Protein AF-A0A1H7EDY1-F1 (afdb_monomer_lite)

pLDDT: mean 77.26, std 12.08, range [43.06, 91.56]

Radius of gyration: 29.7 Å; chains: 1; bounding box: 74×24×70 Å

Foldseek 3Di:
DVPCVVVVVVQVVCVVVVNHDVVCVPLNVQLVVQCVVCVPPDDPVVSVVVVVVVCCCVVCVPVVVCCPDPVVVVVVVVVCCVVVVVVVVVVVVPDDPVVVVVVVVVVVVVVVVVVVVVVVVVD

Structure (mmCIF, N/CA/C/O backbone):
data_AF-A0A1H7EDY1-F1
#
_entry.id   AF-A0A1H7EDY1-F1
#
loop_
_atom_site.group_PDB
_atom_site.id
_atom_site.type_symbol
_atom_site.label_atom_id
_atom_site.label_alt_id
_atom_site.label_comp_id
_atom_site.label_asym_id
_atom_site.label_entity_id
_atom_site.label_seq_id
_atom_site.pdbx_PDB_ins_code
_atom_site.Cartn_x
_atom_site.Cartn_y
_atom_site.Cartn_z
_atom_site.occupancy
_atom_site.B_iso_or_equiv
_atom_site.auth_seq_id
_atom_site.auth_comp_id
_atom_site.auth_asym_id
_atom_site.auth_atom_id
_atom_site.pdbx_PDB_model_num
ATOM 1 N N . MET A 1 1 ? -20.477 0.457 -8.400 1.00 50.94 1 MET A N 1
ATOM 2 C CA . MET A 1 1 ? -20.439 0.224 -6.934 1.00 50.94 1 MET A CA 1
ATOM 3 C C . MET A 1 1 ? -21.813 -0.122 -6.330 1.00 50.94 1 MET A C 1
ATOM 5 O O . MET A 1 1 ? -21.904 -0.214 -5.115 1.00 50.94 1 MET A O 1
ATOM 9 N N . GLN A 1 2 ? -22.872 -0.360 -7.121 1.00 56.12 2 GLN A N 1
ATOM 10 C CA . GLN A 1 2 ? -24.215 -0.679 -6.595 1.00 56.12 2 GLN A CA 1
ATOM 11 C C . GLN A 1 2 ? -24.411 -2.164 -6.248 1.00 56.12 2 GLN A C 1
ATOM 13 O O . GLN A 1 2 ? -25.221 -2.477 -5.381 1.00 56.12 2 GLN A O 1
ATOM 18 N N . ASP A 1 3 ? -23.615 -3.063 -6.828 1.00 61.12 3 ASP A N 1
ATOM 19 C CA . ASP A 1 3 ? -23.809 -4.516 -6.694 1.00 61.12 3 ASP A CA 1
ATOM 20 C C . ASP A 1 3 ? -23.578 -5.061 -5.281 1.00 61.12 3 ASP A C 1
ATOM 22 O O . ASP A 1 3 ? -23.934 -6.194 -4.991 1.00 61.12 3 ASP A O 1
ATOM 26 N N . PHE A 1 4 ? -23.015 -4.259 -4.375 1.00 58.03 4 PHE A N 1
ATOM 27 C CA . PHE A 1 4 ? -22.802 -4.649 -2.981 1.00 58.03 4 PHE A CA 1
ATOM 28 C C . PHE A 1 4 ? -23.709 -3.896 -2.003 1.00 58.03 4 PHE A C 1
ATOM 30 O O . PHE A 1 4 ? -23.652 -4.178 -0.811 1.00 58.03 4 PHE A O 1
ATOM 37 N N . ALA A 1 5 ? -24.568 -2.978 -2.474 1.00 65.38 5 ALA A N 1
ATOM 38 C CA . ALA A 1 5 ? -25.422 -2.133 -1.628 1.00 65.38 5 ALA A CA 1
ATOM 39 C C . ALA A 1 5 ? -26.285 -2.951 -0.648 1.00 65.38 5 ALA A C 1
ATOM 41 O O . ALA A 1 5 ? -26.391 -2.603 0.527 1.00 65.38 5 ALA A O 1
ATOM 42 N N . TYR A 1 6 ? -26.820 -4.090 -1.099 1.00 63.41 6 TYR A N 1
ATOM 43 C CA . TYR A 1 6 ? -27.635 -4.982 -0.268 1.00 63.41 6 TYR A CA 1
ATOM 44 C C . TYR A 1 6 ? -26.842 -5.652 0.870 1.00 63.41 6 TYR A C 1
ATOM 46 O O . TYR A 1 6 ? -27.400 -5.955 1.919 1.00 63.41 6 TYR A O 1
ATOM 54 N N . LEU A 1 7 ? -25.528 -5.834 0.707 1.00 63.69 7 LEU A N 1
ATOM 55 C CA . LEU A 1 7 ? -24.656 -6.446 1.715 1.00 63.69 7 LEU A CA 1
ATOM 56 C C . LEU A 1 7 ? -24.230 -5.473 2.820 1.00 63.69 7 LEU A C 1
ATOM 58 O O . LEU A 1 7 ? -23.751 -5.925 3.867 1.00 63.69 7 LEU A O 1
ATOM 62 N N . PHE A 1 8 ? -24.393 -4.164 2.600 1.00 70.44 8 PHE A N 1
ATOM 63 C CA . PHE A 1 8 ? -24.038 -3.132 3.574 1.00 70.44 8 PHE A CA 1
ATOM 64 C C . PHE A 1 8 ? -25.053 -3.019 4.709 1.00 70.44 8 PHE A C 1
ATOM 66 O O . PHE A 1 8 ? -24.639 -2.744 5.831 1.00 70.44 8 PHE A O 1
ATOM 73 N N . GLY A 1 9 ? -26.343 -3.268 4.459 1.00 75.38 9 GLY A N 1
ATOM 74 C CA . GLY A 1 9 ? -27.381 -3.183 5.494 1.00 75.38 9 GLY A CA 1
ATOM 75 C C . GLY A 1 9 ? -27.132 -4.164 6.642 1.00 75.38 9 GLY A C 1
ATOM 76 O O . GLY A 1 9 ? -27.011 -3.760 7.801 1.00 75.38 9 GLY A O 1
ATOM 77 N N . ASP A 1 10 ? -26.947 -5.443 6.310 1.00 78.50 10 ASP A N 1
ATOM 78 C CA . ASP A 1 10 ? -26.647 -6.485 7.299 1.00 78.50 10 ASP A CA 1
ATOM 79 C C . ASP A 1 10 ? -25.284 -6.283 7.968 1.00 78.50 10 ASP A C 1
ATOM 81 O O . ASP A 1 10 ? -25.152 -6.493 9.176 1.00 78.50 10 ASP A O 1
ATOM 85 N N . SER A 1 11 ? -24.289 -5.816 7.205 1.00 77.56 11 SER A N 1
ATOM 86 C CA . SER A 1 11 ? -22.962 -5.472 7.726 1.00 77.56 11 SER A CA 1
ATOM 87 C C . SER A 1 11 ? -23.057 -4.379 8.786 1.00 77.56 11 SER A C 1
ATOM 89 O O . SER A 1 11 ? -22.673 -4.587 9.937 1.00 77.56 11 SER A O 1
ATOM 91 N N . ALA A 1 12 ? -23.633 -3.228 8.429 1.00 79.25 12 ALA A N 1
ATOM 92 C CA . ALA A 1 12 ? -23.774 -2.078 9.311 1.00 79.25 12 ALA A CA 1
ATOM 93 C C . ALA A 1 12 ? -24.570 -2.445 10.568 1.00 79.25 12 ALA A C 1
ATOM 95 O O . ALA A 1 12 ? -24.149 -2.141 11.684 1.00 79.25 12 ALA A O 1
ATOM 96 N N . ALA A 1 13 ? -25.665 -3.194 10.412 1.00 82.81 13 ALA A N 1
ATOM 97 C CA . ALA A 1 13 ? -26.450 -3.668 11.543 1.00 82.81 13 ALA A CA 1
ATOM 98 C C . ALA A 1 13 ? -25.670 -4.641 12.448 1.00 82.81 13 ALA A C 1
ATOM 100 O O . ALA A 1 13 ? -25.930 -4.695 13.652 1.00 82.81 13 ALA A O 1
ATOM 101 N N . ALA A 1 14 ? -24.745 -5.442 11.913 1.00 83.19 14 ALA A N 1
ATOM 102 C CA . ALA A 1 14 ? -23.893 -6.334 12.701 1.00 83.19 14 ALA A CA 1
ATOM 103 C C . ALA A 1 14 ? -22.792 -5.574 13.465 1.00 83.19 14 ALA A C 1
ATOM 105 O O . ALA A 1 14 ? -22.522 -5.904 14.626 1.00 83.19 14 ALA A O 1
ATOM 106 N N . TRP A 1 15 ? -22.220 -4.527 12.859 1.00 82.31 15 TRP A N 1
ATOM 107 C CA . TRP A 1 15 ? -21.256 -3.624 13.499 1.00 82.31 15 TRP A CA 1
ATOM 108 C C . TRP A 1 15 ? -21.886 -2.783 14.609 1.00 82.31 15 TRP A C 1
ATOM 110 O O . TRP A 1 15 ? -21.327 -2.714 15.700 1.00 82.31 15 TRP A O 1
ATOM 120 N N . LEU A 1 16 ? -23.081 -2.226 14.386 1.00 79.12 16 LEU A N 1
ATOM 121 C CA . LEU A 1 16 ? -23.822 -1.474 15.409 1.00 79.12 16 LEU A CA 1
ATOM 122 C C . LEU A 1 16 ? -24.217 -2.357 16.599 1.00 79.12 16 LEU A C 1
ATOM 124 O O . LEU A 1 16 ? -24.095 -1.953 17.752 1.00 79.12 16 LEU A O 1
ATOM 128 N N . ARG A 1 17 ? -24.614 -3.609 16.334 1.00 83.25 17 ARG A N 1
ATOM 129 C CA . ARG A 1 17 ? -24.863 -4.617 17.381 1.00 83.25 17 ARG A CA 1
ATOM 130 C C . ARG A 1 17 ? -23.581 -5.135 18.034 1.00 83.25 17 ARG A C 1
ATOM 132 O O . ARG A 1 17 ? -23.652 -5.932 18.966 1.00 83.25 17 ARG A O 1
ATOM 139 N N . GLY A 1 18 ? -22.410 -4.718 17.554 1.00 77.56 18 GLY A N 1
ATOM 140 C CA . GLY A 1 18 ? -21.141 -5.045 18.181 1.00 77.56 18 GLY A CA 1
ATOM 141 C C . GLY A 1 18 ? -20.633 -6.462 17.951 1.00 77.56 18 GLY A C 1
ATOM 142 O O . GLY A 1 18 ? -19.677 -6.869 18.608 1.00 77.56 18 GLY A O 1
ATOM 143 N N . ARG A 1 19 ? -21.272 -7.213 17.047 1.00 81.75 19 ARG A N 1
ATOM 144 C CA . ARG A 1 19 ? -20.857 -8.573 16.678 1.00 81.75 19 ARG A CA 1
ATOM 145 C C . ARG A 1 19 ? -19.697 -8.558 15.689 1.00 81.75 19 ARG A C 1
ATOM 147 O O . ARG A 1 19 ? -18.864 -9.453 15.745 1.00 81.75 19 ARG A O 1
ATOM 154 N N . GLY A 1 20 ? -19.645 -7.521 14.852 1.00 82.06 20 GLY A N 1
ATOM 155 C CA . GLY A 1 20 ? -18.738 -7.436 13.716 1.00 82.06 20 GLY A CA 1
ATOM 156 C C . GLY A 1 20 ? -19.297 -8.127 12.477 1.00 82.06 20 GLY A C 1
ATOM 157 O O . GLY A 1 20 ? -20.332 -8.793 12.520 1.00 82.06 20 GLY A O 1
ATOM 158 N N . ASP A 1 21 ? -18.605 -7.936 11.361 1.00 80.06 21 ASP A N 1
ATOM 159 C CA . ASP A 1 21 ? -18.891 -8.594 10.094 1.00 80.06 21 ASP A CA 1
ATOM 160 C C . ASP A 1 21 ? -17.691 -9.472 9.734 1.00 80.06 21 ASP A C 1
ATOM 162 O O . ASP A 1 21 ? -16.642 -8.964 9.329 1.00 80.06 21 ASP A O 1
ATOM 166 N N . ALA A 1 22 ? -17.852 -10.788 9.906 1.00 82.38 22 ALA A N 1
ATOM 167 C CA . ALA A 1 22 ? -16.804 -11.807 9.770 1.00 82.38 22 ALA A CA 1
ATOM 168 C C . ALA A 1 22 ? -16.069 -11.783 8.415 1.00 82.38 22 ALA A C 1
ATOM 170 O O . ALA A 1 22 ? -15.009 -12.391 8.260 1.00 82.38 22 ALA A O 1
ATOM 171 N N . ARG A 1 23 ? -16.611 -11.059 7.430 1.00 84.44 23 ARG A N 1
ATOM 172 C CA . ARG A 1 23 ? -15.974 -10.780 6.139 1.00 84.44 23 ARG A CA 1
ATOM 173 C C . ARG A 1 23 ? -14.707 -9.930 6.259 1.00 84.44 23 ARG A C 1
ATOM 175 O O . ARG A 1 23 ? -13.849 -10.002 5.382 1.00 84.44 23 ARG A O 1
ATOM 182 N N . PHE A 1 24 ? -14.554 -9.152 7.333 1.00 84.69 24 PHE A N 1
ATOM 183 C CA . PHE A 1 24 ? -13.444 -8.212 7.510 1.00 84.69 24 PHE A CA 1
ATOM 184 C C . PHE A 1 24 ? -12.616 -8.516 8.770 1.00 84.69 24 PHE A C 1
ATOM 186 O O . PHE A 1 24 ? -12.546 -7.688 9.681 1.00 84.69 24 PHE A O 1
ATOM 193 N N . PRO A 1 25 ? -11.907 -9.659 8.831 1.00 86.69 25 PRO A N 1
ATOM 194 C CA . PRO A 1 25 ? -11.281 -10.148 10.064 1.00 86.69 25 PRO A CA 1
ATOM 195 C C . PRO A 1 25 ? -10.208 -9.209 10.636 1.00 86.69 25 PRO A C 1
ATOM 197 O O . PRO A 1 25 ? -10.010 -9.145 11.849 1.00 86.69 25 PRO A O 1
ATOM 200 N N . HIS A 1 26 ? -9.491 -8.465 9.788 1.00 88.25 26 HIS A N 1
ATOM 201 C CA . HIS A 1 26 ? -8.480 -7.506 10.246 1.00 88.25 26 HIS A CA 1
ATOM 202 C C . HIS A 1 26 ? -9.094 -6.255 10.871 1.00 88.25 26 HIS A C 1
ATOM 204 O O . HIS A 1 26 ? -8.639 -5.814 11.928 1.00 88.25 26 HIS A O 1
ATOM 210 N N . TYR A 1 27 ? -10.130 -5.715 10.233 1.00 88.00 27 TYR A N 1
ATOM 211 C CA . TYR A 1 27 ? -10.869 -4.576 10.758 1.00 88.00 27 TYR A CA 1
ATOM 212 C C . TYR A 1 27 ? -11.636 -4.974 12.026 1.00 88.00 27 TYR A C 1
ATOM 214 O O . TYR A 1 27 ? -11.611 -4.246 13.009 1.00 88.00 27 TYR A O 1
ATOM 222 N N . GLU A 1 28 ? -12.188 -6.187 12.084 1.00 89.94 28 GLU A N 1
ATOM 223 C CA . GLU A 1 28 ? -12.889 -6.697 13.263 1.00 89.94 28 GLU A CA 1
ATOM 224 C C . GLU A 1 28 ? -11.987 -6.841 14.489 1.00 89.94 28 GLU A C 1
ATOM 226 O O . GLU A 1 28 ? -12.370 -6.446 15.590 1.00 89.94 28 GLU A O 1
ATOM 231 N N . ARG A 1 29 ? -10.756 -7.336 14.313 1.00 89.69 29 ARG A N 1
ATOM 232 C CA . ARG A 1 29 ? -9.758 -7.345 15.395 1.00 89.69 29 ARG A CA 1
ATOM 233 C C . ARG A 1 29 ? -9.458 -5.936 15.894 1.00 89.69 29 ARG A C 1
ATOM 235 O O . ARG A 1 29 ? -9.332 -5.737 17.098 1.00 89.69 29 ARG A O 1
ATOM 242 N N . HIS A 1 30 ? -9.339 -4.974 14.982 1.00 89.69 30 HIS A N 1
ATOM 243 C CA . HIS A 1 30 ? -9.094 -3.583 15.343 1.00 89.69 30 HIS A CA 1
ATOM 244 C C . HIS A 1 30 ? -10.279 -2.968 16.098 1.00 89.69 30 HIS A C 1
ATOM 246 O O . HIS A 1 30 ? -10.080 -2.418 17.177 1.00 89.69 30 HIS A O 1
ATOM 252 N N . TYR A 1 31 ? -11.493 -3.135 15.579 1.00 89.31 31 TYR A N 1
ATOM 253 C CA . TYR A 1 31 ? -12.739 -2.692 16.197 1.00 89.31 31 TYR A CA 1
ATOM 254 C C . TYR A 1 31 ? -12.919 -3.276 17.604 1.00 89.31 31 TYR A C 1
ATOM 256 O O . TYR A 1 31 ? -13.187 -2.543 18.553 1.00 89.31 31 TYR A O 1
ATOM 264 N N . ARG A 1 32 ? -12.717 -4.591 17.773 1.00 89.06 32 ARG A N 1
ATOM 265 C CA . ARG A 1 32 ? -12.820 -5.245 19.088 1.00 89.06 32 ARG A CA 1
ATOM 266 C C . ARG A 1 32 ? -11.779 -4.706 20.069 1.00 89.06 32 ARG A C 1
ATOM 268 O O . ARG A 1 32 ? -12.120 -4.480 21.223 1.00 89.06 32 ARG A O 1
ATOM 275 N N . ALA A 1 33 ? -10.549 -4.466 19.615 1.00 90.19 33 ALA A N 1
ATOM 276 C CA . ALA A 1 33 ? -9.499 -3.893 20.452 1.00 90.19 33 ALA A CA 1
ATOM 277 C C . ALA A 1 33 ? -9.811 -2.444 20.879 1.00 90.19 33 ALA A C 1
ATOM 279 O O . ALA A 1 33 ? -9.662 -2.118 22.053 1.00 90.19 33 ALA A O 1
ATOM 280 N N . GLU A 1 34 ? -10.284 -1.592 19.962 1.00 89.69 34 GLU A N 1
ATOM 281 C CA . GLU A 1 34 ? -10.724 -0.216 20.268 1.00 89.69 34 GLU A CA 1
ATOM 282 C C . GLU A 1 34 ? -11.868 -0.209 21.288 1.00 89.69 34 GLU A C 1
ATOM 284 O O . GLU A 1 34 ? -11.822 0.506 22.289 1.00 89.69 34 GLU A O 1
ATOM 289 N N . ARG A 1 35 ? -12.874 -1.058 21.067 1.00 87.38 35 ARG A N 1
ATOM 290 C CA . ARG A 1 35 ? -14.059 -1.146 21.921 1.00 87.38 35 ARG A CA 1
ATOM 291 C C . ARG A 1 35 ? -13.753 -1.688 23.314 1.00 87.38 35 ARG A C 1
ATOM 293 O O . ARG A 1 35 ? -14.347 -1.234 24.283 1.00 87.38 35 ARG A O 1
ATOM 300 N N . GLN A 1 36 ? -12.816 -2.629 23.426 1.00 89.56 36 GLN A N 1
ATOM 301 C CA . GLN A 1 36 ? -12.322 -3.113 24.720 1.00 89.56 36 GLN A CA 1
ATOM 302 C C . GLN A 1 36 ? -11.499 -2.054 25.458 1.00 89.56 36 GLN A C 1
ATOM 304 O O . GLN A 1 36 ? -11.576 -1.972 26.679 1.00 89.56 36 GLN A O 1
ATOM 309 N N . ALA A 1 37 ? -10.724 -1.240 24.737 1.00 90.31 37 ALA A N 1
ATOM 310 C CA . ALA A 1 37 ? -9.909 -0.193 25.342 1.00 90.31 37 ALA A CA 1
ATOM 311 C C . ALA A 1 37 ? -10.742 0.998 25.846 1.00 90.31 37 ALA A C 1
ATOM 313 O O . ALA A 1 37 ? -10.336 1.665 26.796 1.00 90.31 37 ALA A O 1
ATOM 314 N N . LYS A 1 38 ? -11.879 1.288 25.200 1.00 89.00 38 LYS A N 1
ATOM 315 C CA . LYS A 1 38 ? -12.724 2.460 25.482 1.00 89.00 38 LYS A CA 1
ATOM 316 C C . LYS A 1 38 ? -14.219 2.110 25.449 1.00 89.00 38 LYS A C 1
ATOM 318 O O . LYS A 1 38 ? -14.930 2.611 24.585 1.00 89.00 38 LYS A O 1
ATOM 323 N N . PRO A 1 39 ? -14.725 1.264 26.359 1.00 83.62 39 PRO A N 1
ATOM 324 C CA . PRO A 1 39 ? -16.093 0.750 26.271 1.00 83.62 39 PRO A CA 1
ATOM 325 C C . PRO A 1 39 ? -17.171 1.839 26.377 1.00 83.62 39 PRO A C 1
ATOM 327 O O . PRO A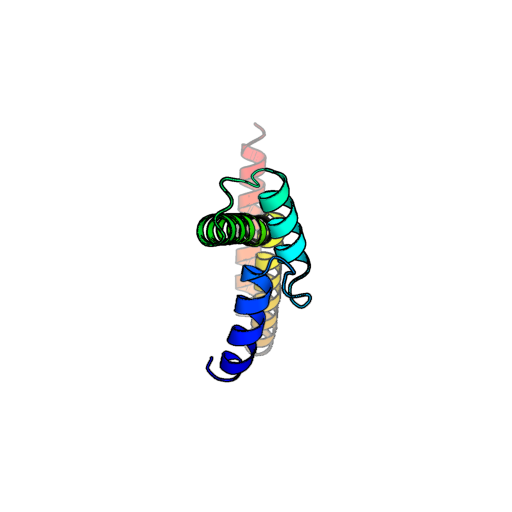 1 39 ? -18.180 1.751 25.684 1.00 83.62 39 PRO A O 1
ATOM 330 N N . GLU A 1 40 ? -16.953 2.876 27.190 1.00 86.25 40 GLU A N 1
ATOM 331 C CA . GLU A 1 40 ? -17.941 3.948 27.416 1.00 86.25 40 GLU A CA 1
ATOM 332 C C . GLU A 1 40 ? -17.870 5.092 26.396 1.00 86.25 40 GLU A C 1
ATOM 334 O O . GLU A 1 40 ? -18.850 5.795 26.180 1.00 86.25 40 GLU A O 1
ATOM 339 N N . THR A 1 41 ? -16.718 5.280 25.751 1.00 89.50 41 THR A N 1
ATOM 340 C CA . THR A 1 41 ? -16.468 6.367 24.784 1.00 89.50 41 THR A CA 1
ATOM 341 C C . THR A 1 41 ? -16.250 5.841 23.369 1.00 89.50 41 THR A C 1
ATOM 343 O O . THR A 1 41 ? -15.688 6.531 22.519 1.00 89.50 41 THR A O 1
ATOM 346 N N . PHE A 1 42 ? -16.656 4.596 23.116 1.00 85.38 42 PHE A N 1
ATOM 347 C CA . PHE A 1 42 ? -16.468 3.965 21.823 1.00 85.38 42 PHE A CA 1
ATOM 348 C C . PHE A 1 42 ? -17.312 4.665 20.755 1.00 85.38 42 PHE A C 1
ATOM 350 O O . PHE A 1 42 ? -18.541 4.616 20.793 1.00 85.38 42 PHE A O 1
ATOM 357 N N . ASP A 1 43 ? -16.633 5.237 19.767 1.00 86.75 43 ASP A N 1
ATOM 358 C CA . A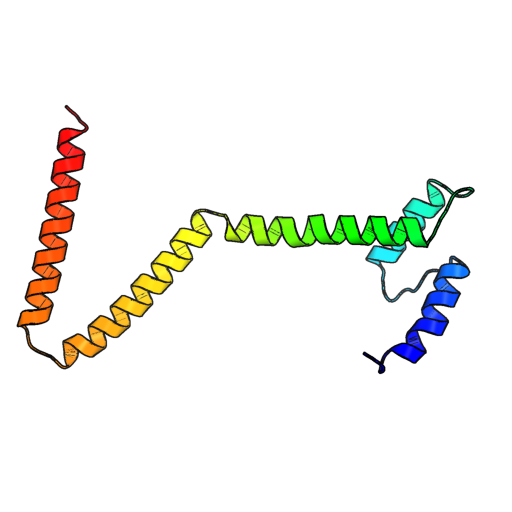SP A 1 43 ? -17.244 5.798 18.571 1.00 86.75 43 ASP A CA 1
ATOM 359 C C . ASP A 1 43 ? -16.780 5.022 17.331 1.00 86.75 43 ASP A C 1
ATOM 361 O O . ASP A 1 43 ? -15.585 4.921 17.033 1.00 86.75 43 ASP A O 1
ATOM 365 N N . LEU A 1 44 ? -17.755 4.463 16.610 1.00 83.19 44 LEU A N 1
ATOM 366 C CA . LEU A 1 44 ? -17.534 3.675 15.402 1.00 83.19 44 LEU A CA 1
ATOM 367 C C . LEU A 1 44 ? -16.928 4.524 14.279 1.00 83.19 44 LEU A C 1
ATOM 369 O O . LEU A 1 44 ? -16.083 4.025 13.535 1.00 83.19 44 LEU A O 1
ATOM 373 N N . GLU A 1 45 ? -17.346 5.783 14.149 1.00 86.50 45 GLU A N 1
ATOM 374 C CA . GLU A 1 45 ? -16.866 6.675 13.093 1.00 86.50 45 GLU A CA 1
ATOM 375 C C . GLU A 1 45 ? -15.395 7.029 13.322 1.00 86.50 45 GLU A C 1
ATOM 377 O O . GLU A 1 45 ? -14.547 6.773 12.463 1.00 86.50 45 GLU A O 1
ATOM 382 N N . THR A 1 46 ? -15.057 7.473 14.534 1.00 88.31 46 THR A N 1
ATOM 383 C CA . THR A 1 46 ? -13.668 7.731 14.929 1.00 88.31 46 THR A CA 1
ATOM 384 C C . THR A 1 46 ? -12.778 6.491 14.761 1.00 88.31 46 THR A C 1
ATOM 386 O O . THR A 1 46 ? -11.664 6.595 14.236 1.00 88.31 46 THR A O 1
ATOM 389 N N . ALA A 1 47 ? -13.244 5.302 15.162 1.00 87.62 47 ALA A N 1
ATOM 390 C CA . ALA A 1 47 ? -12.489 4.059 14.983 1.00 87.62 47 ALA A CA 1
ATOM 391 C C . ALA A 1 47 ? -12.255 3.735 13.491 1.00 87.62 47 ALA A C 1
ATOM 393 O O . ALA A 1 47 ? -11.153 3.331 13.103 1.00 87.62 47 ALA A O 1
ATOM 394 N N . ASN A 1 48 ? -13.254 3.971 12.630 1.00 88.06 48 ASN A N 1
ATOM 395 C CA . ASN A 1 48 ? -13.129 3.810 11.177 1.00 88.06 48 ASN A CA 1
ATOM 396 C C . ASN A 1 48 ? -12.065 4.721 10.581 1.00 88.06 48 ASN A C 1
ATOM 398 O O . ASN A 1 48 ? -11.192 4.252 9.842 1.00 88.06 48 ASN A O 1
ATOM 402 N N . GLU A 1 49 ? -12.099 6.006 10.922 1.00 90.19 49 GLU A N 1
ATOM 403 C CA . GLU A 1 49 ? -11.108 6.957 10.433 1.00 90.19 49 GLU A CA 1
ATOM 404 C C . GLU A 1 49 ? -9.691 6.576 10.860 1.00 90.19 49 GLU A C 1
ATOM 406 O O . GLU A 1 49 ? -8.742 6.646 10.072 1.00 90.19 49 GLU A O 1
ATOM 411 N N . GLN A 1 50 ? -9.526 6.166 12.119 1.00 89.69 50 GLN A N 1
ATOM 412 C CA . GLN A 1 50 ? -8.228 5.757 12.637 1.00 89.69 50 GLN A CA 1
ATOM 413 C C . GLN A 1 50 ? -7.714 4.502 11.937 1.00 89.69 50 GLN A C 1
ATOM 415 O O . GLN A 1 50 ? -6.520 4.423 11.632 1.00 89.69 50 GLN A O 1
ATOM 420 N N . TYR A 1 51 ? -8.583 3.531 11.651 1.00 89.12 51 TYR A N 1
ATOM 421 C CA . TYR A 1 51 ? -8.217 2.351 10.876 1.00 89.12 51 TYR A CA 1
ATOM 422 C C . TYR A 1 51 ? -7.787 2.710 9.453 1.00 89.12 51 TYR A C 1
ATOM 424 O O . TYR A 1 51 ? -6.747 2.225 8.995 1.00 89.12 51 TYR A O 1
ATOM 432 N N . ALA A 1 52 ? -8.536 3.587 8.778 1.00 87.88 52 ALA A N 1
ATOM 433 C CA . ALA A 1 52 ? -8.222 4.056 7.432 1.00 87.88 52 ALA A CA 1
ATOM 434 C C . ALA A 1 52 ? -6.849 4.746 7.392 1.00 87.88 52 ALA A C 1
ATOM 436 O O . ALA A 1 52 ? -5.958 4.298 6.666 1.00 87.88 52 ALA A O 1
ATOM 437 N N . LYS A 1 53 ? -6.612 5.722 8.283 1.00 89.62 53 LYS A N 1
ATOM 438 C CA . LYS A 1 53 ? -5.315 6.416 8.431 1.00 89.62 53 LYS A CA 1
ATOM 439 C C . LYS A 1 53 ? -4.163 5.432 8.682 1.00 89.62 53 LYS A C 1
ATOM 441 O O . LYS A 1 53 ? -3.048 5.604 8.183 1.00 89.62 53 LYS A O 1
ATOM 446 N N . ARG A 1 54 ? -4.408 4.372 9.460 1.00 87.44 54 ARG A N 1
ATOM 447 C CA . ARG A 1 54 ? -3.417 3.322 9.758 1.00 87.44 54 ARG A CA 1
ATOM 448 C C . ARG A 1 54 ? -3.124 2.450 8.535 1.00 87.44 54 ARG A C 1
ATOM 450 O O . ARG A 1 54 ? -1.963 2.106 8.304 1.00 87.44 54 ARG A O 1
ATOM 457 N N . CYS A 1 55 ? -4.150 2.104 7.758 1.00 85.56 55 CYS A N 1
ATOM 458 C CA . CYS A 1 55 ? -4.010 1.345 6.519 1.00 85.56 55 CYS A CA 1
ATOM 459 C C . CYS A 1 55 ? -3.212 2.127 5.479 1.00 85.56 55 CYS A C 1
ATOM 461 O O . CYS A 1 55 ? -2.247 1.579 4.954 1.00 85.56 55 CYS A O 1
ATOM 463 N N . GLU A 1 56 ? -3.541 3.399 5.257 1.00 83.06 56 GLU A N 1
ATOM 464 C CA . GLU A 1 56 ? -2.836 4.284 4.319 1.00 83.06 56 GLU A CA 1
ATOM 465 C C . GLU A 1 56 ? -1.347 4.403 4.648 1.00 83.06 56 GLU A C 1
ATOM 467 O O . GLU A 1 56 ? -0.487 4.187 3.789 1.00 83.06 56 GLU A O 1
ATOM 472 N N . ARG A 1 57 ? -1.017 4.650 5.923 1.00 80.88 57 ARG A N 1
ATOM 473 C CA . ARG A 1 57 ? 0.382 4.687 6.372 1.00 80.88 57 ARG A CA 1
ATOM 474 C C . ARG A 1 57 ? 1.095 3.357 6.139 1.00 80.88 57 ARG A C 1
ATOM 476 O O . ARG A 1 57 ? 2.272 3.349 5.794 1.00 80.88 57 ARG A O 1
ATOM 483 N N . ARG A 1 58 ? 0.416 2.222 6.328 1.00 79.38 58 ARG A N 1
ATOM 484 C CA . ARG A 1 58 ? 1.024 0.887 6.216 1.00 79.38 58 ARG A CA 1
ATOM 485 C C . ARG A 1 58 ? 1.213 0.431 4.768 1.00 79.38 58 ARG A C 1
ATOM 487 O O . ARG A 1 58 ? 2.246 -0.174 4.471 1.00 79.38 58 ARG A O 1
ATOM 494 N N . SER A 1 59 ? 0.230 0.662 3.901 1.00 70.56 59 SER A N 1
ATOM 495 C CA . SER A 1 59 ? 0.254 0.241 2.495 1.00 70.56 59 SER A CA 1
ATOM 496 C C . SER A 1 59 ? 1.175 1.134 1.667 1.00 70.56 59 SER A C 1
ATOM 498 O O . SER A 1 59 ? 2.033 0.620 0.946 1.00 70.56 59 SER A O 1
ATOM 500 N N . GLY A 1 60 ? 1.085 2.455 1.856 1.00 66.12 60 GLY A N 1
ATOM 501 C CA . GLY A 1 60 ? 1.945 3.423 1.182 1.00 66.12 60 GLY A CA 1
ATOM 502 C C . GLY A 1 60 ? 3.414 3.249 1.560 1.00 66.12 60 GLY A C 1
ATOM 503 O O . GLY A 1 60 ? 4.275 3.184 0.686 1.00 66.12 60 GLY A O 1
ATOM 504 N N . ALA A 1 61 ? 3.725 3.070 2.848 1.00 70.38 61 ALA A N 1
ATOM 505 C CA . ALA A 1 61 ? 5.114 3.073 3.310 1.00 70.38 61 ALA A CA 1
ATOM 506 C C . ALA A 1 61 ? 5.978 1.930 2.753 1.00 70.38 61 ALA A C 1
ATOM 508 O O . ALA A 1 61 ? 7.175 2.125 2.558 1.00 70.38 61 ALA A O 1
ATOM 509 N N . ARG A 1 62 ? 5.423 0.736 2.494 1.00 77.00 62 ARG A N 1
ATOM 510 C CA . ARG A 1 62 ? 6.230 -0.382 1.968 1.00 77.00 62 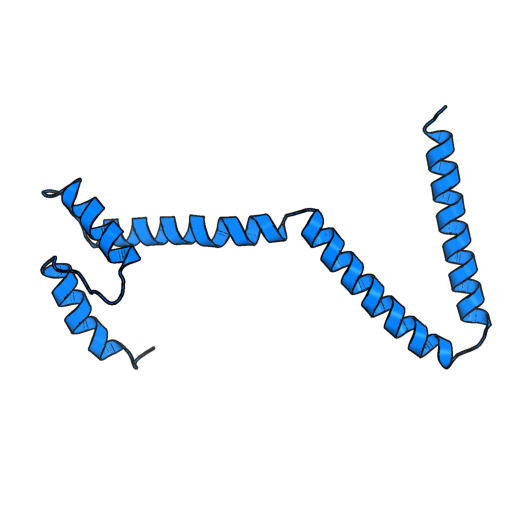ARG A CA 1
ATOM 511 C C . ARG A 1 62 ? 6.530 -0.233 0.489 1.00 77.00 62 ARG A C 1
ATOM 513 O O . ARG A 1 62 ? 7.686 -0.369 0.105 1.00 77.00 62 ARG A O 1
ATOM 520 N N . LEU A 1 63 ? 5.509 0.042 -0.320 1.00 79.06 63 LEU A N 1
ATOM 521 C CA . LEU A 1 63 ? 5.686 0.205 -1.761 1.00 79.06 63 LEU A CA 1
ATOM 522 C C . LEU A 1 63 ? 6.566 1.420 -2.048 1.00 79.06 63 LEU A C 1
ATOM 524 O O . LEU A 1 63 ? 7.539 1.292 -2.782 1.00 79.06 63 LEU A O 1
ATOM 528 N N . LEU A 1 64 ? 6.320 2.548 -1.376 1.00 77.81 64 LEU A N 1
ATOM 529 C CA . LEU A 1 64 ? 7.162 3.738 -1.508 1.00 77.81 64 LEU A CA 1
ATOM 530 C C . LEU A 1 64 ? 8.611 3.466 -1.089 1.00 77.81 64 LEU A C 1
ATOM 532 O O . LEU A 1 64 ? 9.530 3.888 -1.783 1.00 77.81 64 LEU A O 1
ATOM 536 N N . ARG A 1 65 ? 8.841 2.697 -0.016 1.00 80.81 65 ARG A N 1
ATOM 537 C CA . ARG A 1 65 ? 10.199 2.303 0.398 1.00 80.81 65 ARG A CA 1
ATOM 538 C C . ARG A 1 65 ? 10.891 1.402 -0.630 1.00 80.81 65 ARG A C 1
ATOM 540 O O . ARG A 1 65 ? 12.095 1.534 -0.831 1.00 80.81 65 ARG A O 1
ATOM 547 N N . VAL A 1 66 ? 10.162 0.487 -1.270 1.00 83.06 66 VAL A N 1
ATOM 548 C CA . VAL A 1 66 ? 10.716 -0.372 -2.331 1.00 83.06 66 VAL A CA 1
ATOM 549 C C . VAL A 1 66 ? 11.045 0.456 -3.574 1.00 83.06 66 VAL A C 1
ATOM 551 O O . VAL A 1 66 ? 12.153 0.330 -4.096 1.00 83.06 66 VAL A O 1
ATOM 554 N N . LEU A 1 67 ? 10.139 1.344 -3.998 1.00 84.69 67 LEU A N 1
ATOM 555 C CA . LEU A 1 67 ? 10.347 2.237 -5.142 1.00 84.69 67 LEU A CA 1
ATOM 556 C C . LEU A 1 67 ? 11.510 3.214 -4.919 1.00 84.69 67 LEU A C 1
ATOM 558 O O . LEU A 1 67 ? 12.272 3.490 -5.845 1.00 84.69 67 LEU A O 1
ATOM 562 N N . ASP A 1 68 ? 11.682 3.720 -3.697 1.00 85.31 68 ASP A N 1
ATOM 563 C CA . ASP A 1 68 ? 12.770 4.650 -3.390 1.00 85.31 68 ASP A CA 1
ATOM 564 C C . ASP A 1 68 ? 14.136 3.955 -3.218 1.00 85.31 68 ASP A C 1
ATOM 566 O O . ASP A 1 68 ? 15.192 4.599 -3.223 1.00 85.31 68 ASP A O 1
ATOM 570 N N . SER A 1 69 ? 14.153 2.620 -3.131 1.00 90.69 69 SER A N 1
ATOM 571 C CA . SER A 1 69 ? 15.390 1.869 -2.946 1.00 90.69 69 SER A CA 1
ATOM 572 C C . SER A 1 69 ? 16.359 2.054 -4.123 1.00 90.69 69 SER A C 1
ATOM 574 O O . SER A 1 69 ? 15.995 1.999 -5.301 1.00 90.69 69 SER A O 1
ATOM 576 N N . LYS A 1 70 ? 17.651 2.233 -3.808 1.00 88.69 70 LYS A N 1
ATOM 577 C CA . LYS A 1 70 ? 18.709 2.322 -4.830 1.00 88.69 70 LYS A CA 1
ATOM 578 C C . LYS A 1 70 ? 18.730 1.076 -5.715 1.00 88.69 70 LYS A C 1
ATOM 580 O O . LYS A 1 70 ? 18.901 1.212 -6.919 1.00 88.69 70 LYS A O 1
ATOM 585 N N . ALA A 1 71 ? 18.527 -0.109 -5.140 1.00 87.06 71 ALA A N 1
ATOM 586 C CA . ALA A 1 71 ? 18.506 -1.367 -5.881 1.00 87.06 71 ALA A CA 1
ATOM 587 C C . ALA A 1 71 ? 17.402 -1.389 -6.949 1.00 87.06 71 ALA A C 1
ATOM 589 O O . ALA A 1 71 ? 17.679 -1.736 -8.094 1.00 87.06 71 ALA A O 1
ATOM 590 N N . PHE A 1 72 ? 16.189 -0.934 -6.612 1.00 87.44 72 PHE A N 1
ATOM 591 C CA . PHE A 1 72 ? 15.090 -0.831 -7.572 1.00 87.44 72 PHE A CA 1
ATOM 592 C C . PHE A 1 72 ? 15.418 0.138 -8.714 1.00 87.44 72 PHE A C 1
ATOM 594 O O . PHE A 1 72 ? 15.248 -0.204 -9.881 1.00 87.44 72 PHE A O 1
ATOM 601 N N . LYS A 1 73 ? 15.988 1.308 -8.398 1.00 90.25 73 LYS A N 1
ATOM 602 C CA . LYS A 1 73 ? 16.424 2.285 -9.414 1.00 90.25 73 LYS A CA 1
ATOM 603 C C . LYS A 1 73 ? 17.481 1.699 -10.361 1.00 90.25 73 LYS A C 1
ATOM 605 O O . LYS A 1 73 ? 17.375 1.875 -11.571 1.00 90.25 73 LYS A O 1
ATOM 610 N N . HIS A 1 74 ? 18.464 0.963 -9.833 1.00 89.56 74 HIS A N 1
ATOM 611 C CA . HIS A 1 74 ? 19.485 0.297 -10.653 1.00 89.56 74 HIS A CA 1
ATOM 612 C C . HIS A 1 74 ? 18.894 -0.827 -11.510 1.00 89.56 74 HIS A C 1
ATOM 614 O O . HIS A 1 74 ? 19.280 -0.962 -12.666 1.00 89.56 74 HIS A O 1
ATOM 620 N N . LEU A 1 75 ? 17.941 -1.599 -10.977 1.00 90.56 75 LEU A N 1
ATOM 621 C CA . LEU A 1 75 ? 17.249 -2.654 -11.716 1.00 90.56 75 LEU A CA 1
ATOM 622 C C . LEU A 1 75 ? 16.461 -2.083 -12.900 1.00 90.56 75 LEU A C 1
ATOM 624 O O . LEU A 1 75 ? 16.598 -2.572 -14.017 1.00 90.56 75 LEU A O 1
ATOM 628 N N . VAL A 1 76 ? 15.675 -1.027 -12.671 1.00 89.19 76 VAL A N 1
ATOM 629 C CA . VAL A 1 76 ? 14.914 -0.345 -13.729 1.00 89.19 76 VAL A CA 1
ATOM 630 C C . VAL A 1 76 ? 15.859 0.227 -14.783 1.00 89.19 76 VAL A C 1
ATOM 632 O O . VAL A 1 76 ? 15.648 0.016 -15.975 1.00 89.19 76 VAL A O 1
ATOM 635 N N . PHE A 1 77 ? 16.935 0.893 -14.359 1.00 90.94 77 PHE A N 1
ATOM 636 C CA . PHE A 1 77 ? 17.941 1.426 -15.275 1.00 90.94 77 PHE A CA 1
ATOM 637 C C . PHE A 1 77 ? 18.600 0.324 -16.117 1.00 90.94 77 PHE A C 1
ATOM 639 O O . PHE A 1 77 ? 18.729 0.471 -17.332 1.00 90.94 77 PHE A O 1
ATOM 646 N N . PHE A 1 78 ? 18.973 -0.795 -15.493 1.00 91.56 78 PHE A N 1
ATOM 647 C CA . PHE A 1 78 ? 19.529 -1.956 -16.184 1.00 91.56 78 PHE A CA 1
ATOM 648 C C . PHE A 1 78 ? 18.546 -2.523 -17.212 1.00 91.56 78 PHE A C 1
ATOM 650 O O . PHE A 1 78 ? 18.939 -2.776 -18.346 1.00 91.56 78 PHE A O 1
ATOM 657 N N . LEU A 1 79 ? 17.270 -2.666 -16.846 1.00 86.31 79 LEU A N 1
ATOM 658 C CA . LEU A 1 79 ? 16.235 -3.182 -17.740 1.00 86.31 79 LEU A CA 1
ATOM 659 C C . LEU A 1 79 ? 16.039 -2.271 -18.961 1.00 86.31 79 LEU A C 1
ATOM 661 O O . LEU A 1 79 ? 15.977 -2.761 -20.086 1.00 86.31 79 LEU A O 1
ATOM 665 N N . ILE A 1 80 ? 16.009 -0.950 -18.751 1.00 85.88 80 ILE A N 1
ATOM 666 C CA . ILE A 1 80 ? 15.909 0.049 -19.827 1.00 85.88 80 ILE A CA 1
ATOM 667 C C . ILE A 1 80 ? 17.132 -0.019 -20.743 1.00 85.88 80 ILE A C 1
ATOM 669 O O . ILE A 1 80 ? 16.981 0.013 -21.961 1.00 85.88 80 ILE A O 1
ATOM 673 N N . MET A 1 81 ? 18.337 -0.141 -20.181 1.00 87.06 81 MET A N 1
ATOM 674 C CA . MET A 1 81 ? 19.566 -0.251 -20.970 1.00 87.06 81 MET A CA 1
ATOM 675 C C . MET A 1 81 ? 19.640 -1.562 -21.750 1.00 87.06 81 MET A C 1
ATOM 677 O O . MET A 1 81 ? 20.030 -1.551 -22.914 1.00 87.06 81 MET A O 1
ATOM 681 N N . ALA A 1 82 ? 19.233 -2.681 -21.150 1.00 81.56 82 ALA A N 1
ATOM 682 C CA . ALA A 1 82 ? 19.188 -3.975 -21.820 1.00 81.56 82 ALA A CA 1
ATOM 683 C C . ALA A 1 82 ? 18.164 -3.972 -22.965 1.00 81.56 82 ALA A C 1
ATOM 685 O O . ALA A 1 82 ? 18.475 -4.398 -24.076 1.00 81.56 82 ALA A O 1
ATOM 686 N N . TRP A 1 83 ? 16.971 -3.427 -22.719 1.00 77.81 83 TRP A N 1
ATOM 687 C CA . TRP A 1 83 ? 15.922 -3.287 -23.726 1.00 77.81 83 TRP A CA 1
ATOM 688 C C . TRP A 1 83 ? 16.330 -2.335 -24.857 1.00 77.81 83 TRP A C 1
ATOM 690 O O . TRP A 1 83 ? 16.281 -2.698 -26.031 1.00 77.81 83 TRP A O 1
ATOM 700 N N . GLY A 1 84 ? 16.802 -1.133 -24.514 1.00 77.38 84 GLY A N 1
ATOM 701 C CA . GLY A 1 84 ? 17.272 -0.141 -25.480 1.00 77.38 84 GLY A CA 1
ATOM 702 C C . GLY A 1 84 ? 18.472 -0.636 -26.289 1.00 77.38 84 GLY A C 1
ATOM 703 O O . GLY A 1 84 ? 18.502 -0.478 -27.506 1.00 77.38 84 GLY A O 1
ATOM 704 N N . GLY A 1 85 ? 19.428 -1.307 -25.643 1.00 74.00 85 GLY A N 1
ATOM 705 C CA . GLY A 1 85 ? 20.572 -1.935 -26.306 1.00 74.00 85 GLY A CA 1
ATOM 706 C C . GLY A 1 85 ? 20.164 -3.068 -27.250 1.00 74.00 85 GLY A C 1
ATOM 707 O O . GLY A 1 85 ? 20.704 -3.167 -28.349 1.00 74.00 85 GLY A O 1
ATOM 708 N N . SER A 1 86 ? 19.175 -3.881 -26.868 1.00 74.19 86 SER A N 1
ATOM 709 C CA . SER A 1 86 ? 18.623 -4.934 -27.730 1.00 74.19 86 SER A CA 1
ATOM 710 C C . SER A 1 86 ? 17.961 -4.354 -28.984 1.00 74.19 86 SER A C 1
ATOM 712 O O . SER A 1 86 ? 18.221 -4.827 -30.091 1.00 74.19 86 SER A O 1
ATOM 714 N N . LEU A 1 87 ? 17.199 -3.265 -28.844 1.00 72.25 87 LEU A N 1
ATOM 715 C CA . LEU A 1 87 ? 16.628 -2.552 -29.989 1.00 72.25 87 LEU A CA 1
ATOM 716 C C . LEU A 1 87 ? 17.719 -1.965 -30.896 1.00 72.25 87 LEU A C 1
ATOM 718 O O . LEU A 1 87 ? 17.642 -2.122 -32.115 1.00 72.25 87 LEU A O 1
ATOM 722 N N . LEU A 1 88 ? 18.773 -1.372 -30.323 1.00 65.88 88 LEU A N 1
ATOM 723 C CA . LEU A 1 88 ? 19.918 -0.856 -31.083 1.00 65.88 88 LEU A CA 1
ATOM 724 C C . LEU A 1 88 ? 20.677 -1.959 -31.841 1.00 65.88 88 LEU A C 1
ATOM 726 O O . LEU A 1 88 ? 21.101 -1.742 -32.970 1.00 65.88 88 LEU A O 1
ATOM 730 N N . LEU A 1 89 ? 20.809 -3.161 -31.276 1.00 62.22 89 LEU A N 1
ATOM 731 C CA . LEU A 1 89 ? 21.402 -4.309 -31.975 1.00 62.22 89 LEU A CA 1
ATOM 732 C C . LEU A 1 89 ? 20.589 -4.702 -33.215 1.00 62.22 89 LEU A C 1
ATOM 734 O O . LEU A 1 89 ? 21.155 -4.956 -34.279 1.00 62.22 89 LEU A O 1
ATOM 738 N N . THR A 1 90 ? 19.259 -4.704 -33.106 1.00 60.25 90 THR A N 1
ATOM 739 C CA . THR A 1 90 ? 18.382 -5.048 -34.237 1.00 60.25 90 THR A CA 1
ATOM 740 C C . THR A 1 90 ? 18.329 -3.971 -35.324 1.00 60.25 90 THR A C 1
ATOM 742 O O . THR A 1 90 ? 18.123 -4.304 -36.492 1.00 60.25 90 THR A O 1
ATOM 745 N N . THR A 1 91 ? 18.562 -2.697 -34.986 1.00 58.09 91 THR A N 1
ATOM 746 C CA . THR A 1 91 ? 18.629 -1.603 -35.970 1.00 58.09 91 THR A CA 1
ATOM 747 C C . THR A 1 91 ? 20.004 -1.495 -36.631 1.00 58.09 91 THR A C 1
ATOM 749 O O . THR A 1 91 ? 20.078 -1.299 -37.844 1.00 58.09 91 THR A O 1
ATOM 752 N N . VAL A 1 92 ? 21.093 -1.723 -35.889 1.00 53.44 92 VAL A N 1
ATOM 753 C CA . VAL A 1 92 ? 22.463 -1.746 -36.436 1.00 53.44 92 VAL A CA 1
ATOM 754 C C . VAL A 1 92 ? 22.688 -2.956 -37.350 1.00 53.44 92 VAL A C 1
ATOM 756 O O . VAL A 1 92 ? 23.389 -2.839 -38.351 1.00 53.44 92 VAL A O 1
ATOM 759 N N . GLY A 1 93 ? 22.010 -4.085 -37.106 1.00 52.53 93 GLY A N 1
ATOM 760 C CA . GLY A 1 93 ? 22.029 -5.240 -38.014 1.00 52.53 93 GLY A CA 1
ATOM 761 C C . GLY A 1 93 ? 21.512 -4.949 -39.433 1.00 52.53 93 GLY A C 1
ATOM 762 O O . GLY A 1 93 ? 21.779 -5.727 -40.345 1.00 52.53 93 GLY A O 1
ATOM 763 N N . LYS A 1 94 ? 20.805 -3.826 -39.643 1.00 54.59 94 LYS A N 1
ATOM 764 C CA . LYS A 1 94 ? 20.307 -3.393 -40.959 1.00 54.59 94 LYS A CA 1
ATOM 765 C C . LYS A 1 94 ? 21.048 -2.189 -41.556 1.00 54.59 94 LYS A C 1
ATOM 767 O O . LYS A 1 94 ? 20.839 -1.911 -42.734 1.00 54.59 94 LYS A O 1
ATOM 772 N N . GLN A 1 95 ? 21.904 -1.478 -40.812 1.00 55.72 95 GLN A N 1
ATOM 773 C CA . GLN A 1 95 ? 22.575 -0.265 -41.306 1.00 55.72 95 GLN A CA 1
ATOM 774 C C . GLN A 1 95 ? 24.065 -0.209 -40.928 1.00 55.72 95 GLN A C 1
ATOM 776 O O . GLN A 1 95 ? 24.416 0.044 -39.784 1.00 55.72 95 GLN A O 1
ATOM 781 N N . GLN A 1 96 ? 24.896 -0.419 -41.958 1.00 57.25 96 GLN A N 1
ATOM 782 C CA . GLN A 1 96 ? 26.302 -0.037 -42.183 1.00 57.25 96 GLN A CA 1
ATOM 783 C C . GLN A 1 96 ? 27.333 -0.057 -41.016 1.00 57.25 96 GLN A C 1
ATOM 785 O O . GLN A 1 96 ? 27.126 0.535 -39.957 1.00 57.25 96 GLN A O 1
ATOM 790 N N . PRO A 1 97 ? 28.562 -0.571 -41.267 1.00 58.72 97 PRO A N 1
ATOM 791 C CA . PRO A 1 97 ? 29.645 -0.686 -40.272 1.00 58.72 97 PRO A CA 1
ATOM 792 C C . PRO A 1 97 ? 30.108 0.646 -39.645 1.00 58.72 97 PRO A C 1
ATOM 794 O O . PRO A 1 97 ? 30.760 0.643 -38.601 1.00 58.72 97 PRO A O 1
ATOM 797 N N . ALA A 1 98 ? 29.746 1.790 -40.230 1.00 58.34 98 ALA A N 1
ATOM 798 C CA . ALA A 1 98 ? 30.085 3.112 -39.713 1.00 58.34 98 ALA A CA 1
ATOM 799 C C . ALA A 1 98 ? 29.422 3.424 -38.355 1.00 58.34 98 ALA A C 1
ATOM 801 O O . ALA A 1 98 ? 30.061 4.025 -37.493 1.00 58.34 98 ALA A O 1
ATOM 802 N N . ILE A 1 99 ? 28.176 2.984 -38.127 1.00 58.91 99 ILE A N 1
ATOM 803 C CA . ILE A 1 99 ? 27.428 3.281 -36.888 1.00 58.91 99 ILE A CA 1
ATOM 804 C C . ILE A 1 99 ? 27.972 2.461 -35.710 1.00 58.91 99 ILE A C 1
ATOM 806 O O . ILE A 1 99 ? 28.135 2.971 -34.603 1.00 58.91 99 ILE A O 1
ATOM 810 N N . ALA A 1 100 ? 28.341 1.201 -35.950 1.00 61.38 100 ALA A N 1
ATOM 811 C CA . ALA A 1 100 ? 29.026 0.391 -34.944 1.00 61.38 100 ALA A CA 1
ATOM 812 C C . ALA A 1 100 ? 30.374 1.023 -34.538 1.00 61.38 100 ALA A C 1
ATOM 814 O O . ALA A 1 100 ? 30.718 1.049 -33.355 1.00 61.38 100 ALA A O 1
ATOM 815 N N . GLY A 1 101 ? 31.101 1.597 -35.505 1.00 64.56 101 GLY A N 1
ATOM 816 C CA . GLY A 1 101 ? 32.357 2.309 -35.271 1.00 64.56 101 GLY A CA 1
ATOM 817 C C . GLY A 1 101 ? 32.199 3.572 -34.420 1.00 64.56 101 GLY A C 1
ATOM 818 O O . GLY A 1 101 ? 32.985 3.787 -33.496 1.00 64.56 101 GLY A O 1
ATOM 819 N N . THR A 1 102 ? 31.168 4.387 -34.666 1.00 68.38 102 THR A N 1
ATOM 820 C CA . THR A 1 102 ? 30.924 5.609 -33.878 1.00 68.38 102 THR A CA 1
ATOM 821 C C . THR A 1 102 ? 30.500 5.294 -32.448 1.00 68.38 102 THR A C 1
ATOM 823 O O . THR A 1 102 ? 30.975 5.948 -31.519 1.00 68.38 102 THR A O 1
ATOM 826 N N . VAL A 1 103 ? 29.689 4.252 -32.243 1.00 72.56 103 VAL A N 1
ATOM 827 C CA . VAL A 1 103 ? 29.308 3.785 -30.902 1.00 72.56 103 VAL A CA 1
ATOM 828 C C . VAL A 1 103 ? 30.529 3.277 -30.134 1.00 72.56 103 VAL A C 1
ATOM 830 O O . VAL A 1 103 ? 30.732 3.681 -28.990 1.00 72.56 103 VAL A O 1
ATOM 833 N N . LEU A 1 104 ? 31.386 2.461 -30.757 1.00 75.62 104 LEU A N 1
ATOM 834 C CA . LEU A 1 104 ? 32.634 1.984 -30.147 1.00 75.62 104 LEU A CA 1
ATOM 835 C C . LEU A 1 104 ? 33.588 3.132 -29.800 1.00 75.62 104 LEU A C 1
ATOM 837 O O . LEU A 1 104 ? 34.149 3.149 -28.703 1.00 75.62 104 LEU A O 1
ATOM 841 N N . ALA A 1 105 ? 33.739 4.115 -30.690 1.00 73.25 105 ALA A N 1
ATOM 842 C CA . ALA A 1 105 ? 34.566 5.293 -30.442 1.00 73.25 105 ALA A CA 1
ATOM 843 C C . ALA A 1 105 ? 34.018 6.144 -29.284 1.00 73.25 105 ALA A C 1
ATOM 845 O O . ALA A 1 10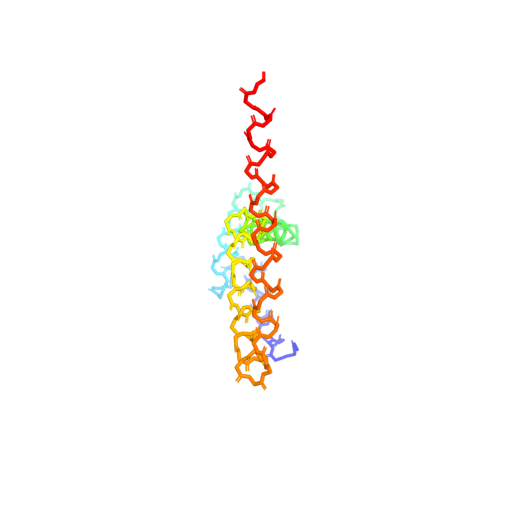5 ? 34.775 6.534 -28.394 1.00 73.25 105 ALA A O 1
ATOM 846 N N . ALA A 1 106 ? 32.703 6.376 -29.237 1.00 76.06 106 ALA A N 1
ATOM 847 C CA . ALA A 1 106 ? 32.059 7.101 -28.145 1.00 76.06 106 ALA A CA 1
ATOM 848 C C . ALA A 1 106 ? 32.215 6.366 -26.803 1.00 76.06 106 ALA A C 1
ATOM 850 O O . ALA A 1 106 ? 32.573 6.986 -25.797 1.00 76.06 106 ALA A O 1
ATOM 851 N N . LEU A 1 107 ? 32.036 5.038 -26.791 1.00 82.56 107 LEU A N 1
ATOM 852 C CA . LEU A 1 107 ? 32.249 4.210 -25.600 1.00 82.56 107 LEU A CA 1
ATOM 853 C C . LEU A 1 107 ? 33.707 4.274 -25.129 1.00 82.56 107 LEU A C 1
ATOM 855 O O . LEU A 1 107 ? 33.980 4.429 -23.938 1.00 82.56 107 LEU A O 1
ATOM 859 N N . PHE A 1 108 ? 34.652 4.194 -26.067 1.00 82.94 108 PHE A N 1
ATOM 860 C CA . PHE A 1 108 ? 36.078 4.287 -25.779 1.00 82.94 108 PHE A CA 1
ATOM 861 C C . PHE A 1 108 ? 36.443 5.642 -25.163 1.00 82.94 108 PHE A C 1
ATOM 863 O O . PHE A 1 108 ? 37.147 5.687 -24.151 1.00 82.94 108 PHE A O 1
ATOM 870 N N . ILE A 1 109 ? 35.922 6.743 -25.713 1.00 80.81 109 ILE A N 1
ATOM 871 C CA . ILE A 1 109 ? 36.123 8.098 -25.184 1.00 80.81 109 ILE A CA 1
ATOM 872 C C . ILE A 1 109 ? 35.533 8.216 -23.776 1.00 80.81 109 ILE A C 1
ATOM 874 O O . ILE A 1 109 ? 36.219 8.687 -22.865 1.00 80.81 109 ILE A O 1
ATOM 878 N N . ALA A 1 110 ? 34.309 7.727 -23.563 1.00 79.00 110 ALA A N 1
ATOM 879 C CA . ALA A 1 110 ? 33.664 7.747 -22.255 1.00 79.00 110 ALA A CA 1
ATOM 880 C C . ALA A 1 110 ? 34.514 7.019 -21.201 1.00 79.00 110 ALA A C 1
ATOM 882 O O . ALA A 1 110 ? 34.850 7.616 -20.174 1.00 79.00 110 ALA A O 1
ATOM 883 N N . ILE A 1 111 ? 34.959 5.788 -21.492 1.00 81.44 111 ILE A N 1
ATOM 884 C CA . ILE A 1 111 ? 35.832 4.987 -20.614 1.00 81.44 111 ILE A CA 1
ATOM 885 C C . ILE A 1 111 ? 37.169 5.698 -20.360 1.00 81.44 111 ILE A C 1
ATOM 887 O O . ILE A 1 111 ? 37.677 5.708 -19.233 1.00 81.44 111 ILE A O 1
ATOM 891 N N . ARG A 1 112 ? 37.763 6.310 -21.393 1.00 79.75 112 ARG A N 1
ATOM 892 C CA . ARG A 1 112 ? 39.035 7.042 -21.293 1.00 79.75 112 ARG A CA 1
ATOM 893 C C . ARG A 1 112 ? 38.918 8.233 -20.342 1.00 79.75 112 ARG A C 1
ATOM 895 O O . ARG A 1 112 ? 39.818 8.440 -19.524 1.00 79.75 112 ARG A O 1
ATOM 902 N N . ILE A 1 113 ? 37.814 8.976 -20.413 1.00 79.50 113 ILE A N 1
ATOM 903 C CA . ILE A 1 113 ? 37.535 10.124 -19.543 1.00 79.50 113 ILE A CA 1
ATOM 904 C C . ILE A 1 113 ? 37.307 9.659 -18.102 1.00 79.50 113 ILE A C 1
ATOM 906 O O . ILE A 1 113 ? 37.917 10.218 -17.190 1.00 79.50 113 ILE A O 1
ATOM 910 N N . THR A 1 114 ? 36.520 8.600 -17.872 1.00 78.06 114 THR A N 1
ATOM 911 C CA . THR A 1 114 ? 36.286 8.093 -16.505 1.00 78.06 114 THR A CA 1
ATOM 912 C C . THR A 1 114 ? 37.572 7.570 -15.869 1.00 78.06 114 THR A C 1
ATOM 914 O O . THR A 1 114 ? 37.850 7.858 -14.706 1.00 78.06 114 THR A O 1
ATOM 917 N N . ARG A 1 115 ? 38.416 6.861 -16.634 1.00 73.81 115 ARG A N 1
ATOM 918 C CA . ARG A 1 115 ? 39.724 6.386 -16.152 1.00 73.81 115 ARG A CA 1
ATOM 919 C C . ARG A 1 115 ? 40.694 7.528 -15.846 1.00 73.81 115 ARG A C 1
ATOM 921 O O . ARG A 1 115 ? 41.433 7.431 -14.869 1.00 73.81 115 ARG A O 1
ATOM 928 N N . ARG A 1 116 ? 40.701 8.605 -16.643 1.00 70.88 116 ARG A N 1
ATOM 929 C CA . ARG A 1 116 ? 41.515 9.803 -16.360 1.00 70.88 116 ARG A CA 1
ATOM 930 C C . ARG A 1 116 ? 41.027 10.538 -15.114 1.00 70.88 116 ARG A C 1
ATOM 932 O O . ARG A 1 116 ? 41.837 10.845 -14.245 1.00 70.88 116 ARG A O 1
ATOM 939 N N . LYS A 1 117 ? 39.716 10.740 -14.986 1.00 63.81 117 LYS A N 1
ATOM 940 C CA . LYS A 1 117 ? 39.101 11.408 -13.832 1.00 63.81 117 LYS A CA 1
ATOM 941 C C . LYS A 1 117 ? 39.355 10.644 -12.523 1.00 63.81 117 LYS A C 1
ATOM 943 O O . LYS A 1 117 ? 39.724 11.253 -11.528 1.00 63.81 117 LYS A O 1
ATOM 948 N N . ASN A 1 118 ? 39.293 9.311 -12.553 1.00 58.47 118 ASN A N 1
ATOM 949 C CA . ASN A 1 118 ? 39.586 8.469 -11.386 1.00 58.47 118 ASN A CA 1
ATOM 950 C C . ASN A 1 118 ? 41.083 8.372 -11.036 1.00 58.47 118 ASN A C 1
ATOM 952 O O . ASN A 1 118 ? 41.415 8.030 -9.905 1.00 58.47 118 ASN A O 1
ATOM 956 N N . ARG A 1 119 ? 41.996 8.661 -11.976 1.00 59.28 119 ARG A N 1
ATOM 957 C CA . ARG A 1 119 ? 43.434 8.793 -11.676 1.00 59.28 119 ARG A CA 1
ATOM 958 C C . ARG A 1 119 ? 43.776 10.152 -11.070 1.00 59.28 119 ARG A C 1
ATOM 960 O O . ARG A 1 119 ? 44.610 10.200 -10.179 1.00 59.28 119 ARG A O 1
ATOM 967 N N . SER A 1 120 ? 43.110 11.219 -11.510 1.00 52.25 120 SER A N 1
ATOM 968 C CA . SER A 1 120 ? 43.325 12.572 -10.979 1.00 52.25 120 SER A CA 1
ATOM 969 C C . SER A 1 120 ? 42.758 12.776 -9.569 1.00 52.25 120 SER A C 1
ATOM 971 O O . SER A 1 120 ? 43.140 13.728 -8.912 1.00 52.25 120 SER A O 1
ATOM 973 N N . ALA A 1 121 ? 41.859 11.899 -9.110 1.00 53.19 121 ALA A N 1
ATOM 974 C CA . ALA A 1 121 ? 41.297 11.915 -7.755 1.00 53.19 121 ALA A CA 1
ATOM 975 C C . ALA A 1 121 ? 42.111 11.088 -6.731 1.00 53.19 121 ALA A C 1
ATOM 977 O O . ALA A 1 121 ? 41.657 10.884 -5.609 1.00 53.19 121 ALA A O 1
ATOM 978 N N . ARG A 1 122 ? 43.265 10.536 -7.138 1.00 50.75 122 ARG A N 1
ATOM 979 C CA . ARG A 1 122 ? 44.187 9.746 -6.296 1.00 50.75 122 ARG A CA 1
ATOM 980 C C . ARG A 1 122 ? 45.569 10.399 -6.123 1.00 50.75 122 ARG A C 1
ATOM 982 O O . ARG A 1 122 ? 46.441 9.771 -5.528 1.00 50.75 122 ARG A O 1
ATOM 989 N N . GLN A 1 123 ? 45.765 11.602 -6.660 1.00 43.06 123 GLN A N 1
ATOM 990 C CA . GLN A 1 123 ? 46.862 12.509 -6.306 1.00 43.06 123 GLN A CA 1
ATOM 991 C C . GLN A 1 123 ? 46.297 13.599 -5.404 1.00 43.06 123 GLN A C 1
ATOM 993 O O . GLN A 1 123 ? 47.042 14.029 -4.504 1.00 43.06 123 GLN A O 1
#

Organism: NCBI:txid667676

Sequence (123 aa):
MQDFAYLFGDSAAAWLRGRGDARFPHYERHYRAERQAKPETFDLETANEQYAKRCERRSGARLLR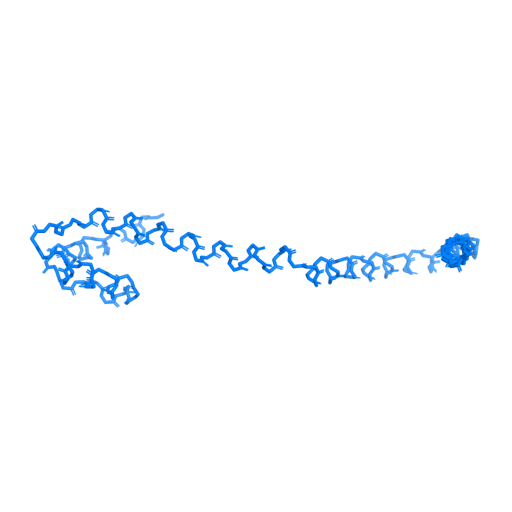VLDSKAF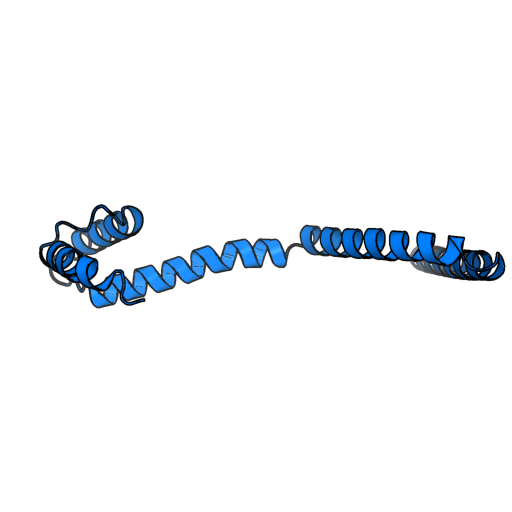KHLVFFLIMAWGGSLLLTTVGKQQPAIAGTVLAALFIAIRITRRKNRSARQ

Secondary structure (DSSP, 8-state):
--TTHHHHHHHHHHHHTTS--TT-HHHHHHHHHHHHH-SSS--HHHHHHHHHHHHHHHHHHHHHHHHH-HHHHHHHHHHHHHHHHHHHHHHHTTS-HHHHHHHHHHHHHHHHHHHHHHHHT--